Protein AF-A0A5J4PH57-F1 (afdb_monomer_lite)

Foldseek 3Di:
DQDDDDDPPDDCLPVVLCSVVVDDQVVHDDDDDDPDPSVSNVVSNVPDD

Organism: NCBI:txid433724

pLDDT: mean 83.85, std 5.52, range [60.09, 89.75]

Structure (mmCIF, N/CA/C/O backbone):
data_AF-A0A5J4PH57-F1
#
_entry.id   AF-A0A5J4PH57-F1
#
loop_
_atom_site.group_PDB
_atom_site.id
_atom_site.type_symbol
_atom_site.label_atom_id
_atom_site.label_alt_id
_atom_site.label_comp_id
_atom_site.label_asym_id
_atom_site.label_entity_id
_atom_site.label_seq_id
_atom_site.pdbx_PDB_ins_code
_atom_site.Cartn_x
_atom_site.Cartn_y
_atom_site.Cartn_z
_atom_site.occupancy
_atom_site.B_iso_or_equiv
_atom_site.auth_seq_id
_atom_site.auth_comp_id
_atom_site.auth_asym_id
_atom_site.auth_atom_id
_atom_site.pdbx_PDB_model_num
ATOM 1 N N . MET A 1 1 ? 4.440 -5.863 -15.711 1.00 60.09 1 MET A N 1
ATOM 2 C CA . MET A 1 1 ? 5.473 -5.542 -14.701 1.00 60.09 1 MET A CA 1
ATOM 3 C C . MET A 1 1 ? 4.733 -4.913 -13.539 1.00 60.09 1 MET A C 1
ATOM 5 O O . MET A 1 1 ? 3.954 -4.016 -13.809 1.00 60.09 1 MET A O 1
ATOM 9 N N . GLY A 1 2 ? 4.896 -5.409 -12.313 1.00 78.62 2 GLY A N 1
ATOM 10 C CA . GLY A 1 2 ? 4.147 -4.908 -11.155 1.00 78.62 2 GLY A CA 1
ATOM 11 C C . GLY A 1 2 ? 5.015 -4.724 -9.928 1.00 78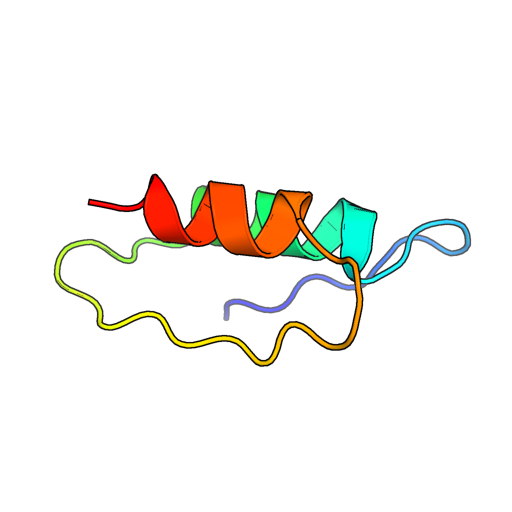.62 2 GLY A C 1
ATOM 12 O O . GLY A 1 2 ? 4.652 -5.141 -8.843 1.00 78.62 2 GLY A O 1
ATOM 13 N N . GLN A 1 3 ? 6.203 -4.166 -10.136 1.00 77.69 3 GLN A N 1
ATOM 14 C CA . GLN A 1 3 ? 7.165 -3.884 -9.085 1.00 77.69 3 GLN A CA 1
ATOM 15 C C . GLN A 1 3 ? 7.553 -2.413 -9.179 1.00 77.69 3 GLN A C 1
ATOM 17 O O . GLN A 1 3 ? 7.890 -1.930 -10.260 1.00 77.69 3 GLN A O 1
ATOM 22 N N . GLU A 1 4 ? 7.527 -1.724 -8.044 1.00 83.12 4 GLU A N 1
ATOM 23 C CA . GLU A 1 4 ? 7.919 -0.325 -7.923 1.00 83.12 4 GLU A CA 1
ATOM 24 C C . GLU A 1 4 ? 9.187 -0.234 -7.080 1.00 83.12 4 GLU A C 1
ATOM 26 O O . GLU A 1 4 ? 9.301 -0.851 -6.017 1.00 83.12 4 GLU A O 1
ATOM 31 N N . LYS A 1 5 ? 10.173 0.517 -7.575 1.00 85.38 5 LYS A N 1
ATOM 32 C CA . LYS A 1 5 ? 11.370 0.812 -6.795 1.00 85.38 5 LYS A CA 1
ATOM 33 C C . LYS A 1 5 ? 10.998 1.844 -5.736 1.00 85.38 5 LYS A C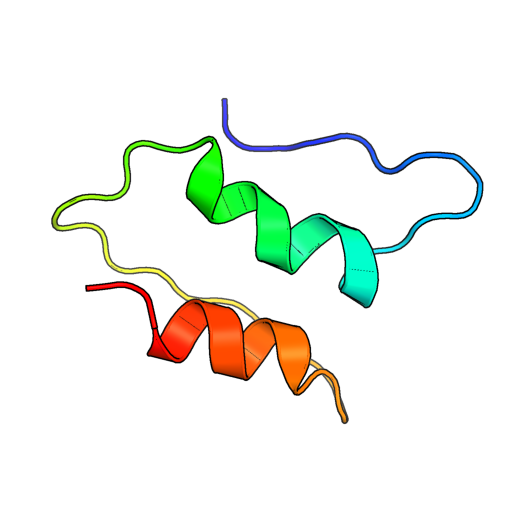 1
ATOM 35 O O . LYS A 1 5 ? 10.506 2.912 -6.072 1.00 85.38 5 LYS A O 1
ATOM 40 N N . VAL A 1 6 ? 11.272 1.538 -4.472 1.00 86.06 6 VAL A N 1
ATOM 41 C CA . VAL A 1 6 ? 11.031 2.486 -3.382 1.00 86.06 6 VAL A CA 1
ATOM 42 C C . VAL A 1 6 ? 12.037 3.638 -3.419 1.00 86.06 6 VAL A C 1
ATOM 44 O O . VAL A 1 6 ? 13.230 3.441 -3.662 1.00 86.06 6 VAL A O 1
ATOM 47 N N . GLU A 1 7 ? 11.532 4.844 -3.173 1.00 85.50 7 GLU A N 1
ATOM 48 C CA . GLU A 1 7 ? 12.332 6.050 -2.947 1.00 85.50 7 GLU A CA 1
ATOM 49 C C . GLU A 1 7 ? 13.289 5.855 -1.758 1.00 85.50 7 GLU A C 1
ATOM 51 O O . GLU A 1 7 ? 12.985 5.108 -0.831 1.00 85.50 7 GLU A O 1
ATOM 56 N N . GLU A 1 8 ? 14.411 6.577 -1.730 1.00 80.31 8 GLU A N 1
ATOM 57 C CA . GLU A 1 8 ? 15.516 6.371 -0.770 1.00 80.31 8 GLU A CA 1
ATOM 58 C C . GLU A 1 8 ? 15.100 6.427 0.718 1.00 80.31 8 GLU A C 1
ATOM 60 O O . GLU A 1 8 ? 15.713 5.781 1.565 1.00 80.31 8 GLU A O 1
ATOM 65 N N . LYS A 1 9 ? 14.030 7.167 1.046 1.00 81.56 9 LYS A N 1
ATOM 66 C CA . LYS A 1 9 ? 13.452 7.257 2.404 1.00 81.56 9 LYS A CA 1
ATOM 67 C C . LYS A 1 9 ? 12.135 6.495 2.597 1.00 81.56 9 LYS A C 1
ATOM 69 O O . LYS A 1 9 ? 11.539 6.586 3.669 1.00 81.56 9 LYS A O 1
ATOM 74 N N . SER A 1 10 ? 11.658 5.790 1.578 1.00 83.75 10 SER A N 1
ATOM 75 C CA . SER A 1 10 ? 10.439 4.980 1.634 1.00 83.75 10 SER A CA 1
ATOM 76 C C . SER A 1 10 ? 10.788 3.503 1.831 1.00 83.75 10 SER A C 1
ATOM 78 O O . SER A 1 10 ? 11.907 3.070 1.564 1.00 83.75 10 SER A O 1
ATOM 80 N N . ASN A 1 11 ? 9.828 2.716 2.308 1.00 83.31 11 ASN A N 1
ATOM 81 C CA . ASN A 1 11 ? 9.977 1.274 2.487 1.00 83.31 11 ASN A CA 1
ATOM 82 C C . ASN A 1 11 ? 8.700 0.532 2.062 1.00 83.31 11 ASN A C 1
ATOM 84 O O . ASN A 1 11 ? 7.731 1.141 1.600 1.00 83.31 11 ASN A O 1
ATOM 88 N N . GLU A 1 12 ? 8.708 -0.789 2.228 1.00 80.50 12 GLU A N 1
ATOM 89 C CA . GLU A 1 12 ? 7.575 -1.676 1.945 1.00 80.50 12 GLU A CA 1
ATOM 90 C C . GLU A 1 12 ? 6.286 -1.224 2.641 1.00 80.50 12 GLU A C 1
ATOM 92 O O . GLU A 1 12 ? 5.246 -1.114 1.999 1.00 80.50 12 GLU A O 1
ATOM 97 N N . THR A 1 13 ? 6.353 -0.856 3.919 1.00 84.06 13 THR A N 1
ATOM 98 C CA . THR A 1 13 ? 5.181 -0.468 4.712 1.00 84.06 13 THR A CA 1
ATOM 99 C C . THR A 1 13 ? 4.439 0.733 4.114 1.00 84.06 13 THR A C 1
ATOM 101 O O . THR A 1 13 ? 3.218 0.835 4.248 1.00 84.06 13 THR A O 1
ATOM 104 N N . THR A 1 14 ? 5.144 1.656 3.452 1.00 84.94 14 THR A N 1
ATOM 105 C CA . THR A 1 14 ? 4.545 2.857 2.841 1.00 84.94 14 THR A CA 1
ATOM 106 C C . THR A 1 14 ? 4.298 2.747 1.342 1.00 84.94 14 THR A C 1
ATOM 108 O O . THR A 1 14 ? 3.379 3.401 0.839 1.00 84.94 1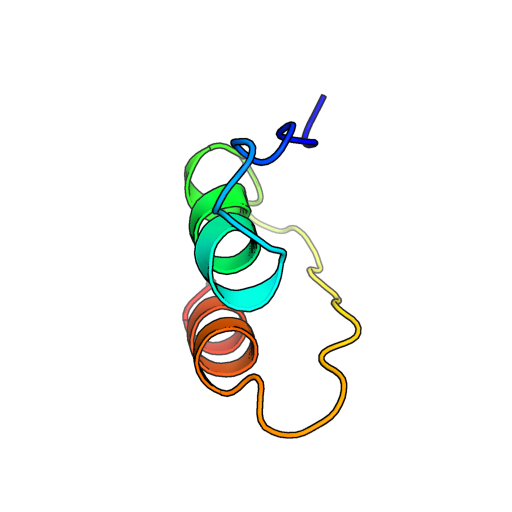4 THR A O 1
ATOM 111 N N . ALA A 1 15 ? 5.110 1.975 0.623 1.00 86.44 15 ALA A N 1
ATOM 112 C CA . ALA A 1 15 ? 5.020 1.852 -0.829 1.00 86.44 15 ALA A CA 1
ATOM 113 C C . ALA A 1 15 ? 4.136 0.679 -1.267 1.00 86.44 15 ALA A C 1
ATOM 115 O O . ALA A 1 15 ? 3.320 0.833 -2.172 1.00 86.44 15 ALA A O 1
ATOM 116 N N . MET A 1 16 ? 4.234 -0.469 -0.594 1.00 88.75 16 MET A N 1
ATOM 117 C CA . MET A 1 16 ? 3.528 -1.684 -0.995 1.00 88.75 16 MET A CA 1
ATOM 118 C C . MET A 1 16 ? 1.998 -1.534 -1.004 1.00 88.75 16 MET A C 1
ATOM 120 O O . MET A 1 16 ? 1.392 -1.992 -1.969 1.00 88.75 16 MET A O 1
ATOM 124 N N . PRO A 1 17 ? 1.343 -0.840 -0.043 1.00 87.25 17 PRO A N 1
ATOM 125 C CA . PRO A 1 17 ? -0.106 -0.626 -0.100 1.00 87.25 17 PRO A CA 1
ATOM 126 C C . PRO A 1 17 ? -0.595 0.148 -1.335 1.00 87.25 17 PRO A C 1
ATOM 128 O O . PRO A 1 17 ? -1.784 0.123 -1.632 1.00 87.25 17 PRO A O 1
ATOM 131 N N . LYS A 1 18 ? 0.285 0.867 -2.039 1.00 86.94 18 LYS A N 1
ATOM 132 C CA . LYS A 1 18 ? -0.072 1.649 -3.235 1.00 86.94 18 LYS A CA 1
ATOM 133 C C . LYS A 1 18 ? 0.106 0.856 -4.528 1.00 86.94 18 LYS A C 1
ATOM 135 O O . LYS A 1 18 ? -0.469 1.213 -5.547 1.00 86.94 18 LYS A O 1
ATOM 140 N N . LEU A 1 19 ? 0.886 -0.222 -4.482 1.00 86.62 19 LEU A N 1
ATOM 141 C CA . LEU A 1 19 ? 1.208 -1.052 -5.639 1.00 86.62 19 LEU A CA 1
ATOM 142 C C . LEU A 1 19 ? -0.034 -1.686 -6.298 1.00 86.62 19 LEU A C 1
ATOM 144 O O . LEU A 1 19 ? -0.109 -1.663 -7.520 1.00 86.62 19 LEU A O 1
ATOM 148 N N . PRO A 1 20 ? -1.035 -2.202 -5.551 1.00 86.88 20 PRO A N 1
ATOM 149 C CA . PRO A 1 20 ? -2.238 -2.765 -6.163 1.00 86.88 20 PRO A CA 1
ATOM 150 C C . PRO A 1 20 ? -3.037 -1.748 -6.982 1.00 86.88 20 PRO A C 1
ATOM 152 O O . PRO A 1 20 ? -3.687 -2.132 -7.941 1.00 86.88 20 PRO A O 1
ATOM 155 N N . ASP A 1 21 ? -2.967 -0.455 -6.642 1.00 85.62 21 ASP A N 1
ATOM 156 C CA . ASP A 1 21 ? -3.716 0.593 -7.351 1.00 85.62 21 ASP A CA 1
ATOM 157 C C . ASP A 1 21 ? -3.189 0.837 -8.771 1.00 85.62 21 ASP A C 1
ATOM 159 O O . ASP A 1 21 ? -3.903 1.381 -9.612 1.00 85.62 21 ASP A O 1
ATOM 163 N N . SER A 1 22 ? -1.936 0.463 -9.041 1.00 85.94 22 SER A N 1
ATOM 164 C CA . SER A 1 22 ? -1.311 0.602 -10.358 1.00 85.94 22 SER A CA 1
ATOM 165 C C . SER A 1 22 ? -1.368 -0.680 -11.193 1.00 85.94 22 SER A C 1
ATOM 167 O O . SER A 1 22 ? -0.867 -0.695 -12.321 1.00 85.94 22 SER A O 1
ATOM 169 N N . LEU A 1 23 ? -1.982 -1.746 -10.668 1.00 86.12 23 LEU A N 1
ATOM 170 C CA . LEU A 1 23 ? -2.072 -3.052 -11.312 1.00 86.12 23 LEU A CA 1
ATOM 171 C C . LEU A 1 23 ? -3.525 -3.419 -11.595 1.00 86.12 23 LEU A C 1
ATOM 173 O O . LEU A 1 23 ? -4.397 -3.268 -10.750 1.00 86.12 23 LEU A O 1
ATOM 177 N N . ASP A 1 24 ? -3.769 -3.954 -12.7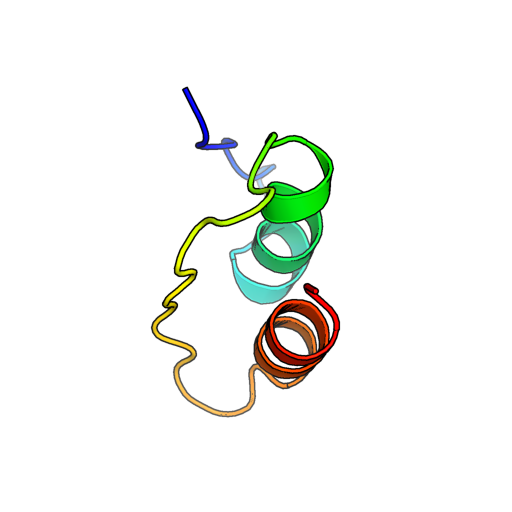88 1.00 85.94 24 ASP A N 1
ATOM 178 C CA . ASP A 1 24 ? -5.038 -4.605 -13.097 1.00 85.94 24 ASP A CA 1
ATOM 179 C C . ASP A 1 24 ? -5.032 -6.005 -12.471 1.00 85.94 24 ASP A C 1
ATOM 181 O O . ASP A 1 24 ? -4.362 -6.921 -12.953 1.00 85.94 24 ASP A O 1
ATOM 185 N N . ILE A 1 25 ? -5.698 -6.115 -11.325 1.00 87.12 25 ILE A N 1
ATOM 186 C CA . ILE A 1 25 ? -5.780 -7.326 -10.498 1.00 87.12 25 ILE A CA 1
ATOM 187 C C . ILE A 1 25 ? -7.227 -7.802 -10.331 1.00 87.12 25 ILE A C 1
ATOM 189 O O . ILE A 1 25 ? -7.521 -8.562 -9.410 1.00 87.12 25 ILE A O 1
ATOM 193 N N . SER A 1 26 ? -8.134 -7.362 -11.208 1.00 87.19 26 SER A N 1
ATOM 194 C CA . SER A 1 26 ? -9.508 -7.866 -11.227 1.00 87.19 26 SER A CA 1
ATOM 195 C C . SER A 1 26 ? -9.515 -9.386 -11.435 1.00 87.19 26 SER A C 1
ATOM 197 O O . SER A 1 26 ? -8.812 -9.902 -12.303 1.00 87.19 26 SER A O 1
ATOM 199 N N . ASP A 1 27 ? -10.273 -10.101 -10.597 1.00 85.69 27 ASP A N 1
ATOM 200 C CA . ASP A 1 27 ? -10.321 -11.572 -10.519 1.00 85.69 27 ASP A CA 1
ATOM 201 C C . ASP A 1 27 ? -8.979 -12.262 -10.184 1.00 85.69 27 ASP A C 1
ATOM 203 O O . ASP A 1 27 ? -8.829 -13.479 -10.353 1.00 85.69 27 ASP A O 1
ATOM 207 N N . ALA A 1 28 ? -7.989 -11.521 -9.675 1.00 87.56 28 ALA A N 1
ATOM 208 C CA . ALA A 1 28 ? -6.714 -12.087 -9.253 1.00 87.56 28 ALA A CA 1
ATOM 209 C C . ALA A 1 28 ? -6.727 -12.497 -7.773 1.00 87.56 28 ALA A C 1
ATOM 211 O O . ALA A 1 28 ? -7.251 -11.805 -6.903 1.00 87.56 28 ALA A O 1
ATOM 212 N N . VAL A 1 29 ? -6.054 -13.607 -7.460 1.00 87.25 29 VAL A N 1
ATOM 213 C CA . VAL A 1 29 ? -5.746 -13.964 -6.071 1.00 87.25 29 VAL A CA 1
ATOM 214 C C . VAL A 1 29 ? -4.497 -13.201 -5.643 1.00 87.25 29 VAL A C 1
ATOM 216 O O . VAL A 1 29 ? -3.408 -13.440 -6.168 1.00 87.25 29 VAL A O 1
ATOM 219 N N . VAL A 1 30 ? -4.652 -12.301 -4.674 1.00 85.69 30 VAL A N 1
ATOM 220 C CA . VAL A 1 30 ? -3.548 -11.510 -4.119 1.00 85.69 30 VAL A CA 1
ATOM 221 C C . VAL A 1 30 ? -3.147 -12.071 -2.757 1.00 85.69 30 VAL A C 1
ATOM 223 O O . VAL A 1 30 ? -3.954 -12.146 -1.835 1.00 85.69 30 VAL A O 1
ATOM 226 N N . SER A 1 31 ? -1.881 -12.464 -2.623 1.00 86.81 31 SER A N 1
ATOM 227 C CA . SER A 1 31 ? -1.289 -12.934 -1.368 1.00 86.81 31 SER A CA 1
ATOM 228 C C . SER A 1 31 ? -0.019 -12.149 -1.075 1.00 86.81 31 SER A C 1
ATOM 230 O O . SER A 1 31 ? 0.806 -11.969 -1.968 1.00 86.81 31 SER A O 1
ATOM 232 N N . THR A 1 32 ? 0.164 -11.735 0.173 1.00 84.81 32 THR A N 1
ATOM 233 C CA . THR A 1 32 ? 1.317 -10.939 0.599 1.00 84.81 32 THR A CA 1
ATOM 234 C C . THR A 1 32 ? 1.805 -11.443 1.953 1.00 84.81 32 THR A C 1
ATOM 236 O O . THR A 1 32 ? 0.992 -11.828 2.795 1.00 84.81 32 THR A O 1
ATOM 239 N N . ASP A 1 33 ? 3.117 -11.420 2.176 1.00 82.50 33 ASP A N 1
ATOM 240 C CA . ASP A 1 33 ? 3.707 -11.701 3.485 1.00 82.50 33 ASP A CA 1
ATOM 241 C C . ASP A 1 33 ? 3.846 -10.388 4.265 1.00 82.50 33 ASP A C 1
ATOM 243 O O . ASP A 1 33 ? 4.728 -9.577 3.993 1.00 82.50 33 ASP A O 1
ATOM 247 N N . ALA A 1 34 ? 2.916 -10.138 5.187 1.00 79.56 34 ALA A N 1
ATOM 248 C CA . ALA A 1 34 ? 2.932 -8.958 6.043 1.00 79.56 34 ALA A CA 1
ATOM 249 C C . ALA A 1 34 ? 3.535 -9.322 7.409 1.00 79.56 34 ALA A C 1
ATOM 251 O O . ALA A 1 34 ? 2.831 -9.753 8.323 1.00 79.56 34 ALA A O 1
ATOM 252 N N . ILE A 1 35 ? 4.847 -9.132 7.567 1.00 81.69 35 ILE A N 1
ATOM 253 C CA . ILE A 1 35 ? 5.537 -9.412 8.835 1.00 81.69 35 ILE A CA 1
ATOM 254 C C . ILE A 1 35 ? 5.199 -8.344 9.891 1.00 81.69 35 ILE A C 1
ATOM 256 O O . ILE A 1 35 ? 5.358 -7.148 9.654 1.00 81.69 35 ILE A O 1
ATOM 260 N N . GLY A 1 36 ? 4.807 -8.769 11.098 1.00 79.44 36 GLY A N 1
ATOM 261 C CA . GLY A 1 36 ? 4.679 -7.899 12.276 1.00 79.44 36 GLY A CA 1
ATOM 262 C C . GLY A 1 36 ? 3.407 -7.039 12.304 1.00 79.44 36 GLY A C 1
ATOM 263 O O . GLY A 1 36 ? 2.302 -7.541 12.145 1.00 79.44 36 GLY A O 1
ATOM 264 N N . THR A 1 37 ? 3.548 -5.735 12.567 1.00 78.81 37 THR A N 1
ATOM 265 C CA . THR A 1 37 ?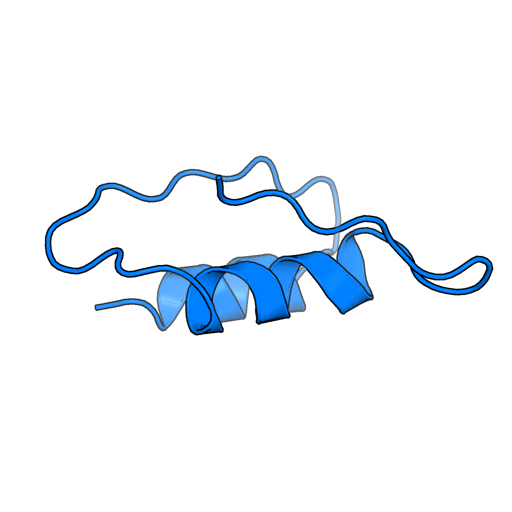 2.439 -4.768 12.735 1.00 78.81 37 THR A CA 1
ATOM 266 C C . THR A 1 37 ? 2.111 -3.994 11.454 1.00 78.81 37 THR A C 1
ATOM 268 O O . THR A 1 37 ? 1.668 -2.846 11.511 1.00 78.81 37 THR A O 1
ATOM 271 N N . GLN A 1 38 ? 2.324 -4.592 10.279 1.00 83.69 38 GLN A N 1
ATOM 272 C CA . GLN A 1 38 ? 2.069 -3.950 8.984 1.00 83.69 38 GLN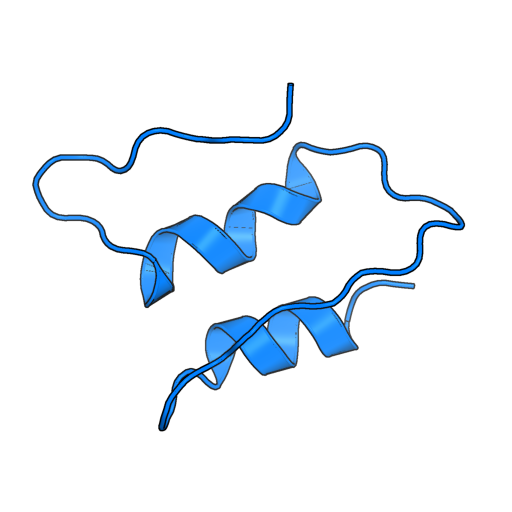 A CA 1
ATOM 273 C C . GLN A 1 38 ? 0.567 -3.897 8.644 1.00 83.69 38 GLN A C 1
ATOM 275 O O . GLN A 1 38 ? 0.110 -4.387 7.613 1.00 83.69 38 GLN A O 1
ATOM 280 N N . THR A 1 39 ? -0.221 -3.270 9.520 1.00 86.25 39 THR A N 1
ATOM 281 C CA . THR A 1 39 ? -1.685 -3.201 9.423 1.00 86.25 39 THR A CA 1
ATOM 282 C C . THR A 1 39 ? -2.147 -2.516 8.147 1.00 86.25 39 THR A C 1
ATOM 284 O O . THR A 1 39 ? -3.073 -2.999 7.518 1.00 86.25 39 THR A O 1
ATOM 287 N N . LYS A 1 40 ? -1.449 -1.471 7.686 1.00 87.75 40 LYS A N 1
ATOM 288 C CA . LYS A 1 40 ? -1.789 -0.760 6.439 1.00 87.75 40 LYS A CA 1
ATOM 289 C C . LYS A 1 40 ? -1.752 -1.656 5.203 1.00 87.75 40 LYS A C 1
ATOM 291 O O . LYS A 1 40 ? -2.529 -1.461 4.275 1.00 87.75 40 LYS A O 1
ATOM 296 N N . ILE A 1 41 ? -0.832 -2.619 5.184 1.00 88.38 41 ILE A N 1
ATOM 297 C CA . ILE A 1 41 ? -0.728 -3.605 4.112 1.00 88.38 41 ILE A CA 1
ATOM 298 C C . ILE A 1 41 ? -1.919 -4.560 4.183 1.00 88.38 41 ILE A C 1
ATOM 300 O O . ILE A 1 41 ? -2.609 -4.746 3.186 1.00 88.38 41 ILE A O 1
ATOM 304 N N . ALA A 1 42 ? -2.181 -5.124 5.364 1.00 87.38 42 ALA A N 1
ATOM 305 C CA . ALA A 1 42 ? -3.288 -6.053 5.565 1.00 87.38 42 ALA A CA 1
ATOM 306 C C . ALA A 1 42 ? -4.649 -5.401 5.265 1.00 87.38 42 ALA A C 1
ATOM 308 O O . ALA A 1 42 ? -5.465 -5.980 4.557 1.00 87.38 42 ALA A O 1
ATOM 309 N N . GLU A 1 43 ? -4.860 -4.172 5.741 1.00 88.56 43 GLU A N 1
ATOM 310 C CA . GLU A 1 43 ? -6.045 -3.358 5.460 1.00 88.56 43 GLU A CA 1
ATOM 311 C C . GLU A 1 43 ? -6.218 -3.139 3.962 1.00 88.56 43 GLU A C 1
ATOM 313 O O . GLU A 1 43 ? -7.309 -3.347 3.442 1.00 88.56 43 GLU A O 1
ATOM 318 N N . LYS A 1 44 ? -5.145 -2.771 3.248 1.00 89.75 44 LYS A N 1
ATOM 319 C CA . LYS A 1 44 ? -5.218 -2.599 1.798 1.00 89.75 44 LYS A CA 1
ATOM 320 C C . LYS A 1 44 ? -5.660 -3.886 1.113 1.00 89.75 44 LYS A C 1
ATOM 322 O O . LYS A 1 44 ? -6.578 -3.829 0.309 1.00 89.75 44 LYS A O 1
ATOM 327 N N . MET A 1 45 ? -5.031 -5.015 1.438 1.00 87.62 45 MET A N 1
ATOM 328 C CA . MET A 1 45 ? -5.347 -6.303 0.814 1.00 87.62 45 MET A CA 1
ATOM 329 C C . MET A 1 45 ? -6.773 -6.764 1.127 1.00 87.62 45 MET A C 1
ATOM 331 O O . MET A 1 45 ? -7.432 -7.315 0.257 1.00 87.62 45 MET A O 1
ATOM 335 N N . ALA A 1 46 ? -7.277 -6.487 2.332 1.00 84.88 46 ALA A N 1
ATOM 336 C CA . ALA A 1 46 ? -8.655 -6.791 2.720 1.00 84.88 46 ALA A CA 1
ATOM 337 C C . ALA A 1 46 ? -9.710 -5.912 2.018 1.00 84.88 46 ALA A C 1
ATOM 339 O O . ALA A 1 46 ? -10.887 -6.258 2.026 1.00 84.88 46 ALA A O 1
ATOM 340 N N . LEU A 1 47 ? -9.306 -4.770 1.454 1.00 85.69 47 LEU A N 1
ATOM 341 C CA . LEU A 1 47 ? -10.173 -3.851 0.709 1.00 85.69 47 LEU A CA 1
ATOM 342 C C . LEU A 1 47 ? -10.142 -4.093 -0.809 1.00 85.69 47 LEU A C 1
ATOM 344 O O . LEU A 1 47 ? -10.854 -3.403 -1.540 1.00 85.69 47 LEU A O 1
ATOM 348 N N . LEU A 1 48 ? -9.305 -5.019 -1.287 1.00 81.06 48 LEU A N 1
ATOM 349 C CA . LEU A 1 48 ? -9.289 -5.440 -2.686 1.00 81.06 48 LEU A CA 1
ATOM 350 C C . LEU A 1 48 ? -10.452 -6.415 -2.916 1.00 81.06 48 LEU A C 1
ATOM 352 O O . LEU A 1 48 ? -10.586 -7.390 -2.178 1.00 81.06 48 LEU A O 1
ATOM 356 N N . ASN A 1 49 ? -11.281 -6.121 -3.919 1.00 62.31 49 ASN A N 1
ATOM 357 C CA . ASN A 1 49 ? -12.453 -6.906 -4.312 1.00 62.31 49 ASN A CA 1
ATOM 358 C C . ASN A 1 49 ? -12.258 -7.496 -5.703 1.00 62.31 49 ASN A C 1
ATOM 360 O O . ASN A 1 49 ? -11.845 -6.719 -6.596 1.00 62.31 49 ASN A O 1
#

Radius of gyration: 10.99 Å; chains: 1; bounding box: 28×21×27 Å

Sequence (49 aa):
MGQEKVEEKSNETTAMPKLPDSLDISDAVVSTDAIGTQTKIAEKMALLN

InterPro domains:
  IPR051698 Transposase 11-like [PTHR30298] (1-45)

Secondary structure (DSSP, 8-state):
----PPPTT--HHHHGGGGGGGS--TT--------SS-HHHHHHHHT--